Protein AF-A0A1B9B3J3-F1 (afdb_monomer)

pLDDT: mean 77.97, std 14.06, range [41.75, 91.94]

Secondary structure (DSSP, 8-state):
-HHHHHHHHHHHHHHHHHHHHHHHHHTT--HHHHHHHHHHHHHHHHHHHHHHHHHH-SSHHHHHHHHHHHHHHHHHHHHHHHHHHHHHHHTHHHHS-TTSTTSS-----

Mean predicted aligned error: 9.77 Å

Foldseek 3Di:
DLVVVLVVLLVVLLVVLVVQLVVVLVVPDDLVVSLVVSLVSLCVSLVVSLVVQCVPDPDPVSSVVSNVVSVVSSVVSSVVSSVVSVVSVVCVVVVDDPPVVPPPDDDDD

Solvent-accessible surface area (backbone atoms only — not comparable to full-atom values): 6206 Å² total; per-residue (Å²): 112,72,64,60,55,52,54,50,52,55,52,50,41,51,52,52,40,52,54,48,46,61,55,38,65,74,67,73,56,58,54,70,58,48,41,52,54,36,42,52,55,42,48,54,54,42,50,51,49,35,54,52,39,54,78,68,42,95,45,71,68,57,26,51,49,48,43,49,50,41,52,54,49,50,54,49,50,48,52,51,45,44,53,50,36,52,50,50,61,76,43,40,81,78,71,54,70,78,71,68,80,73,70,83,70,81,82,82,128

Sequence (109 aa):
MRIALYIGLLVLTLICSLIHVFRQAKAEERPGEIVLQTFFIAFFILGSSCLWWIFTADNEVTQALGVLTNGVFLGLDIFITLQLSFYLDSHRELFEPKAKQNQENPRYI

Structure (mmCIF, N/CA/C/O backbone):
data_AF-A0A1B9B3J3-F1
#
_entry.id   AF-A0A1B9B3J3-F1
#
loop_
_atom_site.group_PDB
_atom_site.id
_atom_site.type_symbol
_atom_site.label_atom_id
_atom_site.label_alt_id
_atom_site.label_comp_id
_atom_site.label_asym_id
_atom_site.label_entity_id
_atom_site.label_seq_id
_atom_site.pdbx_PDB_ins_code
_atom_site.Cartn_x
_atom_site.Cartn_y
_atom_site.Cartn_z
_atom_site.occupancy
_atom_site.B_iso_or_equiv
_atom_site.auth_seq_id
_atom_site.auth_comp_id
_atom_site.auth_asym_id
_atom_site.auth_atom_id
_atom_site.pdbx_PDB_model_num
ATOM 1 N N . MET A 1 1 ? 10.891 15.248 -10.867 1.00 58.34 1 MET A N 1
ATOM 2 C CA . MET A 1 1 ? 9.478 15.696 -10.797 1.00 58.34 1 MET A CA 1
ATOM 3 C C . MET A 1 1 ? 8.492 14.523 -10.706 1.00 58.34 1 MET A C 1
ATOM 5 O O . MET A 1 1 ? 7.732 14.493 -9.750 1.00 58.34 1 MET A O 1
ATOM 9 N N . ARG A 1 2 ? 8.554 13.512 -11.595 1.00 68.56 2 ARG A N 1
ATOM 10 C CA . ARG A 1 2 ? 7.693 12.301 -11.541 1.00 68.56 2 ARG A CA 1
ATOM 11 C C . ARG A 1 2 ? 7.759 11.535 -10.203 1.00 68.56 2 ARG A C 1
ATOM 13 O O . ARG A 1 2 ? 6.729 11.140 -9.676 1.00 68.56 2 ARG A O 1
ATOM 20 N N . ILE A 1 3 ? 8.952 11.421 -9.611 1.00 74.12 3 ILE A N 1
ATOM 21 C CA . ILE A 1 3 ? 9.169 10.730 -8.323 1.00 74.12 3 ILE A CA 1
ATOM 22 C C . ILE A 1 3 ? 8.480 11.444 -7.147 1.00 74.12 3 ILE A C 1
ATOM 24 O O . ILE A 1 3 ? 7.940 10.784 -6.270 1.00 74.12 3 ILE A O 1
ATOM 28 N N . ALA A 1 4 ? 8.448 12.781 -7.130 1.00 76.88 4 ALA A N 1
ATOM 29 C CA . ALA A 1 4 ? 7.799 13.529 -6.048 1.00 76.88 4 ALA A CA 1
ATOM 30 C C . ALA A 1 4 ? 6.273 13.338 -6.059 1.00 76.88 4 ALA A C 1
ATOM 32 O O . ALA A 1 4 ? 5.670 13.156 -5.007 1.00 76.88 4 ALA A O 1
ATOM 33 N N . LEU A 1 5 ? 5.663 13.313 -7.252 1.00 80.00 5 LEU A N 1
ATOM 34 C CA . LEU A 1 5 ? 4.241 12.991 -7.417 1.00 80.00 5 LEU A CA 1
ATOM 35 C C . LEU A 1 5 ? 3.938 11.549 -6.997 1.00 80.00 5 LEU A C 1
ATOM 37 O O . LEU A 1 5 ? 2.943 11.304 -6.323 1.00 80.00 5 LEU A O 1
ATOM 41 N N . TYR A 1 6 ? 4.822 10.613 -7.345 1.00 80.81 6 TYR A N 1
ATOM 42 C CA . TYR A 1 6 ? 4.703 9.213 -6.950 1.00 80.81 6 TYR A CA 1
ATOM 43 C C . TYR A 1 6 ? 4.775 9.025 -5.430 1.00 80.81 6 TYR A C 1
ATOM 45 O O . TYR A 1 6 ? 3.891 8.411 -4.844 1.00 80.81 6 TYR A O 1
ATOM 53 N N . ILE A 1 7 ? 5.764 9.630 -4.765 1.00 82.00 7 ILE A N 1
ATOM 54 C CA . ILE A 1 7 ? 5.860 9.615 -3.297 1.00 82.00 7 ILE A CA 1
ATOM 55 C C . ILE A 1 7 ? 4.622 10.272 -2.669 1.00 82.00 7 ILE A C 1
ATOM 57 O O . ILE A 1 7 ? 4.090 9.758 -1.688 1.00 82.00 7 ILE A O 1
ATOM 61 N N . GLY A 1 8 ? 4.120 11.363 -3.255 1.00 84.31 8 GLY A N 1
ATOM 62 C CA . GLY A 1 8 ? 2.881 12.008 -2.817 1.00 84.31 8 GLY A CA 1
ATOM 63 C C . GLY A 1 8 ? 1.666 11.076 -2.866 1.00 84.31 8 GLY A C 1
ATOM 64 O O . GLY A 1 8 ? 0.897 11.041 -1.911 1.00 84.31 8 GLY A O 1
ATOM 65 N N . LEU A 1 9 ? 1.524 10.279 -3.929 1.00 82.94 9 LEU A N 1
ATOM 66 C CA . LEU A 1 9 ? 0.475 9.258 -4.053 1.00 82.94 9 LEU A CA 1
ATOM 67 C C . LEU A 1 9 ? 0.593 8.180 -2.969 1.00 82.94 9 LEU A C 1
ATOM 69 O O . LEU A 1 9 ? -0.412 7.834 -2.349 1.00 82.94 9 LEU A O 1
ATOM 73 N N . LEU A 1 10 ? 1.804 7.692 -2.686 1.00 84.38 10 LEU A N 1
ATOM 74 C CA . LEU A 1 10 ? 2.030 6.699 -1.628 1.00 84.38 10 LEU A CA 1
ATOM 75 C C . LEU A 1 10 ? 1.625 7.241 -0.249 1.00 84.38 10 LEU A C 1
ATOM 77 O O . LEU A 1 10 ? 0.891 6.587 0.490 1.00 84.38 10 LEU A O 1
ATOM 81 N N . VAL A 1 11 ? 2.047 8.466 0.075 1.00 86.06 11 VAL A N 1
ATOM 82 C CA . VAL A 1 11 ? 1.700 9.126 1.343 1.00 86.06 11 VAL A CA 1
ATOM 83 C C . VAL A 1 11 ? 0.197 9.384 1.440 1.00 86.06 11 VAL A C 1
ATOM 85 O O . VAL A 1 11 ? -0.393 9.162 2.495 1.00 86.06 11 VAL A O 1
ATOM 88 N N . LEU A 1 12 ? -0.442 9.814 0.350 1.00 87.00 12 LEU A N 1
ATOM 89 C CA . LEU A 1 12 ? -1.886 10.037 0.316 1.00 87.00 12 LEU A CA 1
ATOM 90 C C . LEU A 1 12 ? -2.660 8.743 0.585 1.00 87.00 12 LEU A C 1
ATOM 92 O O . LEU A 1 12 ? -3.613 8.762 1.358 1.00 87.00 12 LEU A O 1
ATOM 96 N N . THR A 1 13 ? -2.215 7.631 -0.005 1.00 83.19 13 THR A N 1
ATOM 97 C CA . THR A 1 13 ? -2.801 6.303 0.223 1.00 83.19 13 THR A CA 1
ATOM 98 C C . THR A 1 13 ? -2.788 5.968 1.711 1.00 83.19 13 THR A C 1
ATOM 100 O O . THR A 1 13 ? -3.838 5.709 2.290 1.00 83.19 13 THR A O 1
ATOM 103 N N . LEU A 1 14 ? -1.620 6.096 2.347 1.00 82.38 14 LEU A N 1
ATOM 104 C CA . LEU A 1 14 ? -1.436 5.831 3.772 1.00 82.38 14 LEU A CA 1
ATOM 105 C C . LEU A 1 14 ? -2.343 6.719 4.641 1.00 82.38 14 LEU A C 1
ATOM 107 O O . LEU A 1 14 ? -3.010 6.234 5.551 1.00 82.38 14 LEU A O 1
ATOM 111 N N . ILE A 1 15 ? -2.410 8.022 4.351 1.00 86.75 15 ILE A N 1
ATOM 112 C CA . ILE A 1 15 ? -3.265 8.961 5.093 1.00 86.75 15 ILE A CA 1
ATOM 113 C C . ILE A 1 15 ? -4.742 8.571 4.965 1.00 86.75 15 ILE A C 1
ATOM 115 O O . ILE A 1 15 ? -5.457 8.553 5.968 1.00 86.75 15 ILE A O 1
ATOM 119 N N . CYS A 1 16 ? -5.205 8.246 3.756 1.00 84.75 16 CYS A N 1
ATOM 120 C CA . CYS A 1 16 ? -6.578 7.805 3.523 1.00 84.75 16 CYS A CA 1
ATOM 121 C C . CYS A 1 16 ? -6.892 6.518 4.294 1.00 84.75 16 CYS A C 1
ATOM 123 O O . CYS A 1 16 ? -7.907 6.475 4.990 1.00 84.75 16 CYS A O 1
ATOM 125 N N . SER A 1 17 ? -6.004 5.525 4.230 1.00 78.62 17 SER A N 1
ATOM 126 C CA . SER A 1 17 ? -6.120 4.255 4.952 1.00 78.62 17 SER A CA 1
ATOM 127 C C . SER A 1 17 ? -6.207 4.464 6.467 1.00 78.62 17 SER A C 1
ATOM 129 O O . SER A 1 17 ? -7.138 3.981 7.110 1.00 78.62 17 SER A O 1
ATOM 131 N N . LEU A 1 18 ? -5.319 5.275 7.048 1.00 81.56 18 LEU A N 1
ATOM 132 C CA . LEU A 1 18 ? -5.337 5.593 8.480 1.00 81.56 18 LEU A CA 1
ATOM 133 C C . LEU A 1 18 ? -6.611 6.328 8.908 1.00 81.56 18 LEU A C 1
ATOM 135 O O . LEU A 1 18 ? -7.241 5.942 9.893 1.00 81.56 18 LEU A O 1
ATOM 139 N N . ILE A 1 19 ? -7.018 7.373 8.180 1.00 85.38 19 ILE A N 1
ATOM 140 C CA . ILE A 1 19 ? -8.243 8.125 8.495 1.00 85.38 19 ILE A CA 1
ATOM 141 C C . ILE A 1 19 ? -9.464 7.202 8.450 1.00 85.38 19 ILE A C 1
ATOM 143 O O . ILE A 1 19 ? -10.340 7.308 9.312 1.00 85.38 19 ILE A O 1
ATOM 147 N N . HIS A 1 20 ? -9.516 6.300 7.470 1.00 83.62 20 HIS A N 1
ATOM 148 C CA . HIS A 1 20 ? -10.594 5.332 7.320 1.00 83.62 20 HIS A CA 1
ATOM 149 C C . HIS A 1 20 ? -10.691 4.405 8.538 1.00 83.62 20 HIS A C 1
ATOM 151 O O . HIS A 1 20 ? -11.738 4.349 9.185 1.00 83.62 20 HIS A O 1
ATOM 157 N N . VAL A 1 21 ? -9.568 3.800 8.938 1.00 79.31 21 VAL A N 1
ATOM 158 C CA . VAL A 1 21 ? -9.480 2.927 10.121 1.00 79.31 21 VAL A CA 1
ATOM 159 C C . VAL A 1 21 ? -9.920 3.651 11.391 1.00 79.31 21 VAL A C 1
ATOM 161 O O . VAL A 1 21 ? -10.746 3.135 12.139 1.00 79.31 21 VAL A O 1
ATOM 164 N N . PHE A 1 22 ? -9.435 4.874 11.625 1.00 78.00 22 PHE A N 1
ATOM 165 C CA . PHE A 1 22 ? -9.817 5.655 12.806 1.00 78.00 22 PHE A CA 1
ATOM 166 C C . PHE A 1 22 ? -11.304 6.027 12.828 1.00 78.00 22 PHE A C 1
ATOM 168 O O . PHE A 1 22 ? -11.909 6.071 13.903 1.00 78.00 22 PHE A O 1
ATOM 175 N N . ARG A 1 23 ? -11.906 6.327 11.670 1.00 80.38 23 ARG A N 1
ATOM 176 C CA . ARG A 1 23 ? -13.341 6.637 11.586 1.00 80.38 23 ARG A CA 1
ATOM 177 C C . ARG A 1 23 ? -14.198 5.403 11.836 1.00 80.38 23 ARG A C 1
ATOM 179 O O . ARG A 1 23 ?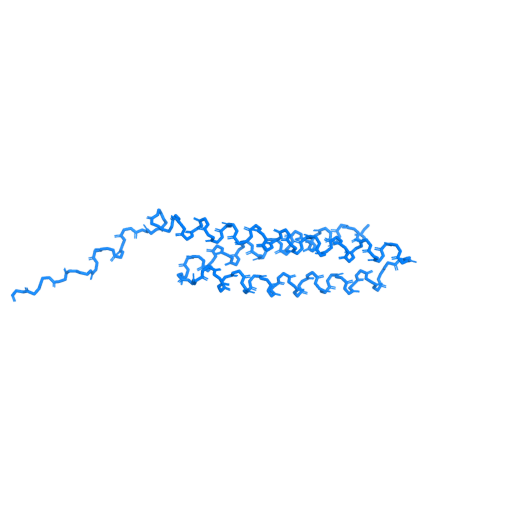 -15.179 5.515 12.565 1.00 80.38 23 ARG A O 1
ATOM 186 N N . GLN A 1 24 ? -13.828 4.257 11.277 1.00 76.19 24 GLN A N 1
ATOM 187 C CA . GLN A 1 24 ? -14.616 3.032 11.416 1.00 76.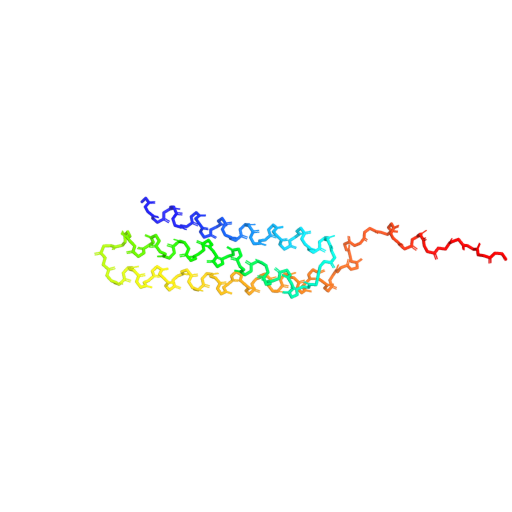19 24 GLN A CA 1
ATOM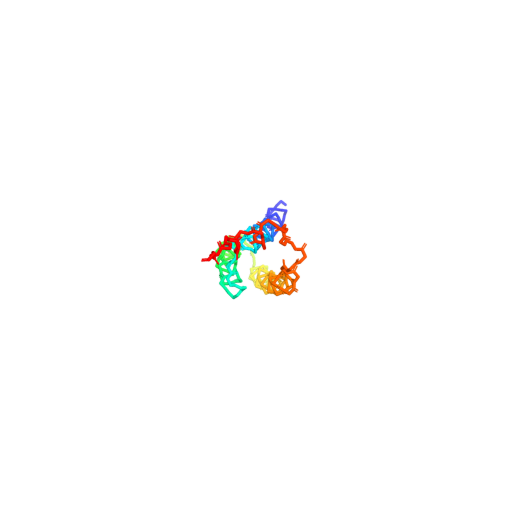 188 C C . GLN A 1 24 ? -14.452 2.349 12.765 1.00 76.19 24 GLN A C 1
ATOM 190 O O . GLN A 1 24 ? -15.433 1.856 13.312 1.00 76.19 24 GLN A O 1
ATOM 195 N N . ALA A 1 25 ? -13.265 2.421 13.369 1.00 70.38 25 ALA A N 1
ATOM 196 C CA . ALA A 1 25 ? -13.066 1.963 14.742 1.00 70.38 25 ALA A CA 1
ATOM 197 C C . ALA A 1 25 ? -13.992 2.699 15.730 1.00 70.38 25 ALA A C 1
ATOM 199 O O . ALA A 1 25 ? -14.451 2.115 16.707 1.00 70.38 25 ALA A O 1
ATOM 200 N N . LYS A 1 26 ? -14.332 3.968 15.454 1.00 69.75 26 LYS A N 1
ATOM 201 C CA . LYS A 1 26 ? -15.329 4.730 16.227 1.00 69.75 26 LYS A CA 1
ATOM 202 C C . LYS A 1 26 ? -16.782 4.366 15.906 1.00 69.75 26 LYS A C 1
ATOM 204 O O . LYS A 1 26 ? -17.653 4.653 16.719 1.00 69.75 26 LYS A O 1
ATOM 209 N N . ALA A 1 27 ? -17.044 3.791 14.735 1.00 70.94 27 ALA A N 1
ATOM 210 C CA . ALA A 1 27 ? -18.379 3.416 14.268 1.00 70.94 27 ALA A CA 1
ATOM 211 C C . ALA A 1 27 ? -18.777 1.974 14.646 1.00 70.94 27 ALA A C 1
ATOM 213 O O . ALA A 1 27 ? -19.825 1.511 14.213 1.00 70.94 27 ALA A O 1
ATOM 214 N N . GLU A 1 28 ? -17.974 1.292 15.474 1.00 63.97 28 GLU A N 1
ATOM 215 C CA . GLU A 1 28 ? -18.236 -0.064 15.989 1.00 63.97 28 GLU A CA 1
ATOM 216 C C . GLU A 1 28 ? -18.227 -1.181 14.921 1.00 63.97 28 GLU A C 1
ATOM 218 O O . GLU A 1 28 ? -18.748 -2.273 15.160 1.00 63.97 28 GLU A O 1
ATOM 223 N N . GLU A 1 29 ? -17.604 -0.953 13.761 1.00 66.38 29 GLU A N 1
ATOM 224 C CA . GLU A 1 29 ? -17.468 -1.975 12.715 1.00 66.38 29 GLU A CA 1
ATOM 225 C C . GLU A 1 29 ? -16.443 -3.061 13.085 1.00 66.38 29 GLU A C 1
ATOM 227 O O . GLU A 1 29 ? -15.487 -2.832 13.829 1.00 66.38 29 GLU A O 1
ATOM 232 N N . ARG A 1 30 ? -16.639 -4.279 12.558 1.00 75.75 30 ARG A N 1
ATOM 233 C CA . ARG A 1 30 ? -15.745 -5.415 12.826 1.00 75.75 30 ARG A CA 1
ATOM 234 C C . ARG A 1 30 ? -14.361 -5.149 12.225 1.00 75.75 30 ARG A C 1
ATOM 236 O O . ARG A 1 30 ? -14.290 -4.759 11.059 1.00 75.75 30 ARG A O 1
ATOM 243 N N . PRO A 1 31 ? -13.259 -5.477 12.924 1.00 72.12 31 PRO A N 1
ATOM 244 C CA . PRO A 1 31 ? -11.905 -5.164 12.459 1.00 72.12 31 PRO A CA 1
ATOM 245 C C . PRO A 1 31 ? -11.593 -5.748 11.072 1.00 72.12 31 PRO A C 1
ATOM 247 O O . PRO A 1 31 ? -10.956 -5.103 10.244 1.00 72.12 31 PRO A O 1
ATOM 250 N N . GLY A 1 32 ? -12.113 -6.942 10.765 1.00 74.88 32 GLY A N 1
ATOM 251 C CA . GLY A 1 32 ? -11.949 -7.556 9.443 1.00 74.88 32 GLY A CA 1
ATOM 252 C C . GLY A 1 32 ? -12.620 -6.783 8.300 1.00 74.88 32 GLY A C 1
ATOM 253 O O . GLY A 1 32 ? -12.090 -6.757 7.193 1.00 74.88 32 GLY A O 1
ATOM 254 N N . GLU A 1 33 ? -13.753 -6.129 8.556 1.00 79.62 33 GLU A N 1
ATOM 255 C CA . GLU A 1 33 ? -14.464 -5.327 7.554 1.00 79.62 33 GLU A CA 1
ATOM 256 C C . GLU A 1 33 ? -13.732 -4.008 7.289 1.00 79.62 33 GLU A C 1
ATOM 258 O O . GLU A 1 33 ? -13.541 -3.633 6.132 1.00 79.62 33 GLU A O 1
ATOM 263 N N . ILE A 1 34 ? -13.201 -3.391 8.349 1.00 80.94 34 ILE A N 1
ATOM 264 C CA . ILE A 1 34 ? -12.356 -2.193 8.270 1.00 80.94 34 ILE A CA 1
ATOM 265 C C . ILE A 1 34 ? -11.129 -2.459 7.397 1.00 80.94 34 ILE A C 1
ATOM 267 O O . ILE A 1 34 ? -10.829 -1.704 6.471 1.00 80.94 34 ILE A O 1
ATOM 271 N N . VAL A 1 35 ? -10.422 -3.561 7.660 1.00 82.19 35 VAL A N 1
ATOM 272 C CA . VAL A 1 35 ? -9.223 -3.934 6.898 1.00 82.19 35 VAL A CA 1
ATOM 273 C C . VAL A 1 35 ? -9.563 -4.218 5.438 1.00 82.19 35 VAL A C 1
ATOM 275 O O . VAL A 1 35 ? -8.829 -3.782 4.553 1.00 82.19 35 VAL A O 1
ATOM 278 N N . LEU A 1 36 ? -10.672 -4.912 5.169 1.00 85.44 36 LEU A N 1
ATOM 279 C CA . LEU A 1 36 ? -11.093 -5.235 3.807 1.00 85.44 36 LEU A CA 1
ATOM 280 C C . LEU A 1 36 ? -11.440 -3.974 3.003 1.00 85.44 36 LEU A C 1
ATOM 282 O O . LEU A 1 36 ? -11.044 -3.843 1.846 1.00 85.44 36 LEU A O 1
ATOM 286 N N . GLN A 1 37 ? -12.156 -3.028 3.602 1.00 84.81 37 GLN A N 1
ATOM 287 C CA . GLN A 1 37 ? -12.498 -1.776 2.934 1.00 84.81 37 GLN A CA 1
ATOM 288 C C . GLN A 1 37 ? -11.260 -0.900 2.704 1.00 84.81 37 GLN A C 1
ATOM 290 O O . GLN A 1 37 ? -11.067 -0.387 1.599 1.00 84.81 37 GLN A O 1
ATOM 295 N N . THR A 1 38 ? -10.369 -0.802 3.694 1.00 83.31 38 THR A N 1
ATOM 296 C CA . THR A 1 38 ? -9.084 -0.111 3.531 1.00 83.31 38 THR A CA 1
ATOM 297 C C . THR A 1 38 ? -8.224 -0.766 2.447 1.00 83.31 38 THR A C 1
ATOM 299 O O . THR A 1 38 ? -7.632 -0.061 1.632 1.00 83.31 38 THR A O 1
ATOM 302 N N . PHE A 1 39 ? -8.225 -2.100 2.354 1.00 87.50 39 PHE A N 1
ATOM 303 C CA . PHE A 1 39 ? -7.563 -2.828 1.272 1.00 87.50 39 PHE A CA 1
ATOM 304 C C . PHE A 1 39 ? -8.068 -2.389 -0.103 1.00 87.50 39 PHE A C 1
ATOM 306 O O . PHE A 1 39 ? -7.253 -2.100 -0.975 1.00 87.50 39 PHE A O 1
ATOM 313 N N . PHE A 1 40 ? -9.385 -2.297 -0.307 1.00 88.44 40 PHE A N 1
ATOM 314 C CA . PHE A 1 40 ? -9.930 -1.854 -1.591 1.00 88.44 40 PHE A CA 1
ATOM 315 C C . PHE A 1 40 ? -9.518 -0.419 -1.925 1.00 88.44 40 PHE A C 1
ATOM 317 O O . PHE A 1 40 ? -9.112 -0.155 -3.056 1.00 88.44 40 PHE A O 1
ATOM 324 N N . ILE A 1 41 ? -9.559 0.495 -0.952 1.00 86.44 41 ILE A N 1
ATOM 325 C CA . ILE A 1 41 ? -9.128 1.888 -1.142 1.00 86.44 41 ILE A CA 1
ATOM 326 C C . ILE A 1 41 ? -7.654 1.936 -1.562 1.00 86.44 41 ILE A C 1
ATOM 328 O O . ILE A 1 41 ? -7.320 2.531 -2.591 1.00 86.44 41 ILE A O 1
ATOM 332 N N . ALA A 1 42 ? -6.781 1.263 -0.811 1.00 87.88 42 ALA A N 1
ATOM 333 C CA . ALA A 1 42 ? -5.353 1.215 -1.095 1.00 87.88 42 ALA A CA 1
ATOM 334 C C . ALA A 1 42 ? -5.061 0.548 -2.446 1.00 87.88 42 ALA A C 1
ATOM 336 O O . ALA A 1 42 ? -4.257 1.052 -3.231 1.00 87.88 42 ALA A O 1
ATOM 337 N N . PHE A 1 43 ? -5.765 -0.540 -2.765 1.00 88.94 43 PHE A N 1
ATOM 338 C CA . PHE A 1 43 ? -5.645 -1.247 -4.035 1.00 88.94 43 PHE A CA 1
ATOM 339 C C . PHE A 1 43 ? -6.026 -0.364 -5.225 1.00 88.94 43 PHE A C 1
ATOM 341 O O . PHE A 1 43 ? -5.312 -0.356 -6.224 1.00 88.94 43 PHE A O 1
ATOM 348 N N . PHE A 1 44 ? -7.103 0.420 -5.134 1.00 89.75 44 PHE A N 1
ATOM 349 C CA . PHE A 1 44 ? -7.495 1.325 -6.217 1.00 89.75 44 PHE A CA 1
ATOM 350 C C . PHE A 1 44 ? -6.464 2.432 -6.448 1.00 89.75 44 PHE A C 1
ATOM 352 O O . PHE A 1 44 ? -6.108 2.709 -7.598 1.00 89.75 44 PHE A O 1
ATOM 359 N N . ILE A 1 45 ? -5.95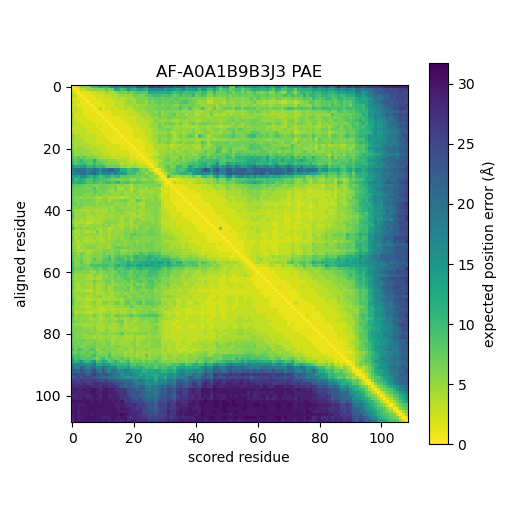7 3.051 -5.380 1.00 87.31 45 ILE A N 1
ATOM 360 C CA . ILE A 1 45 ? -4.990 4.152 -5.486 1.00 87.31 45 ILE A CA 1
ATOM 361 C C . ILE A 1 45 ? -3.641 3.631 -5.998 1.00 87.31 45 ILE A C 1
ATOM 363 O O . ILE A 1 45 ? -3.112 4.145 -6.986 1.00 87.31 45 ILE A O 1
ATOM 367 N N . LEU A 1 46 ? -3.105 2.576 -5.379 1.00 88.12 46 LEU A N 1
ATOM 368 C CA . LEU A 1 46 ? -1.814 1.995 -5.758 1.00 88.12 46 LEU A CA 1
ATOM 369 C C . LEU A 1 46 ? -1.887 1.255 -7.095 1.00 88.12 46 LEU A C 1
ATOM 371 O O . LEU A 1 46 ? -0.942 1.313 -7.874 1.00 88.12 46 LEU A O 1
ATOM 375 N N . GLY A 1 47 ? -3.019 0.632 -7.420 1.00 88.44 47 GLY A N 1
ATOM 376 C CA . GLY A 1 47 ? -3.271 0.039 -8.733 1.00 88.44 47 GLY A CA 1
ATOM 377 C C . GLY A 1 47 ? -3.290 1.089 -9.845 1.00 88.44 47 GLY A C 1
ATOM 378 O O . GLY A 1 47 ? -2.642 0.912 -10.877 1.00 88.44 47 GLY A O 1
ATOM 379 N N . SER A 1 48 ? -3.946 2.229 -9.612 1.00 89.88 48 SER A N 1
ATOM 380 C CA . SER A 1 48 ? -3.926 3.359 -10.554 1.00 89.88 48 SER A CA 1
ATOM 381 C C . SER A 1 48 ? -2.521 3.961 -10.687 1.00 89.88 48 SER A C 1
ATOM 383 O O . SER A 1 48 ? -2.086 4.280 -11.793 1.00 89.88 48 SER A O 1
ATOM 385 N N . SER A 1 49 ? -1.781 4.052 -9.577 1.00 87.94 49 SER A N 1
ATOM 386 C CA . SER A 1 49 ? -0.373 4.469 -9.547 1.00 87.94 49 SER A CA 1
ATOM 387 C C . SER A 1 49 ? 0.531 3.517 -10.344 1.00 87.94 49 SER A C 1
ATOM 389 O O . SER A 1 49 ? 1.359 3.976 -11.130 1.00 87.94 49 SER A O 1
ATOM 391 N N . CYS A 1 50 ? 0.334 2.199 -10.224 1.00 89.31 50 CYS A N 1
ATOM 392 C CA . CYS A 1 50 ? 1.022 1.185 -11.029 1.00 89.31 50 CYS A CA 1
ATOM 393 C C . CYS A 1 50 ? 0.788 1.394 -12.524 1.00 89.31 50 CYS A C 1
ATOM 395 O O . CYS A 1 50 ? 1.750 1.444 -13.287 1.00 89.31 50 CYS A O 1
ATOM 397 N N . LEU A 1 51 ? -0.474 1.539 -12.945 1.00 89.75 51 LEU A N 1
ATOM 398 C CA . LEU A 1 51 ? -0.815 1.762 -14.352 1.00 89.75 51 LEU A CA 1
ATOM 399 C C . LEU A 1 51 ? -0.153 3.037 -14.878 1.00 89.75 51 LEU A C 1
ATOM 401 O O . LEU A 1 51 ? 0.509 3.008 -15.914 1.00 89.75 51 LEU A O 1
ATOM 405 N N . TRP A 1 52 ? -0.258 4.136 -14.130 1.00 88.56 52 TRP A N 1
ATOM 406 C CA . TRP A 1 52 ? 0.406 5.392 -14.468 1.00 88.56 52 TRP A CA 1
ATOM 407 C C . TRP A 1 52 ? 1.924 5.230 -14.617 1.00 88.56 52 TRP A C 1
ATOM 409 O O . TRP A 1 52 ? 2.519 5.749 -15.564 1.00 88.56 52 TRP A O 1
ATOM 419 N N . TRP A 1 53 ? 2.559 4.493 -13.704 1.00 86.50 53 TRP A N 1
ATOM 420 C CA . TRP A 1 53 ? 3.998 4.253 -13.735 1.00 86.50 53 TRP A CA 1
ATOM 421 C C . TRP A 1 53 ? 4.425 3.421 -14.947 1.00 86.50 53 TRP A C 1
ATOM 423 O O . TRP A 1 53 ? 5.417 3.752 -15.592 1.00 86.50 53 TRP A O 1
ATO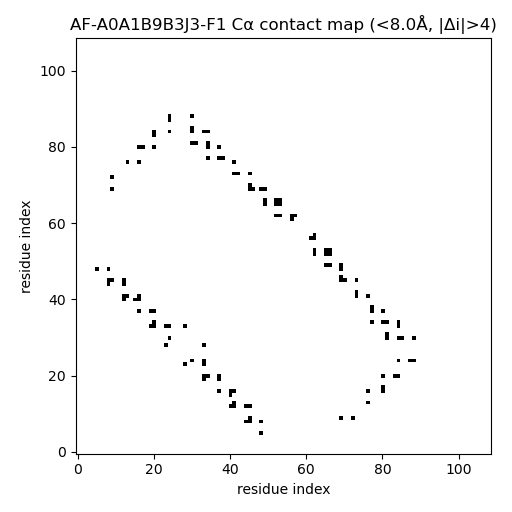M 433 N N . ILE A 1 54 ? 3.648 2.396 -15.309 1.00 88.06 54 ILE A N 1
ATOM 434 C CA . ILE A 1 54 ? 3.894 1.581 -16.507 1.00 88.06 54 ILE A CA 1
ATOM 435 C C . ILE A 1 54 ? 3.866 2.454 -17.769 1.00 88.06 54 ILE A C 1
ATOM 437 O O . ILE A 1 54 ? 4.764 2.346 -18.599 1.00 88.06 54 ILE A O 1
ATOM 441 N N . PHE A 1 55 ? 2.899 3.369 -17.893 1.00 87.25 55 PHE A N 1
ATOM 442 C CA . PHE A 1 55 ? 2.800 4.257 -19.059 1.00 87.25 55 PHE A CA 1
ATOM 443 C C . PHE A 1 55 ? 3.873 5.353 -19.117 1.00 87.25 55 PHE A C 1
ATOM 445 O O . PHE A 1 55 ? 4.118 5.903 -20.189 1.00 87.25 55 PHE A O 1
ATOM 452 N N . THR A 1 56 ? 4.488 5.711 -17.987 1.00 85.44 56 THR A N 1
ATOM 453 C CA . THR A 1 56 ? 5.410 6.858 -17.903 1.00 85.44 56 THR A CA 1
ATOM 454 C C . THR A 1 56 ? 6.876 6.491 -17.717 1.00 85.44 56 THR A C 1
ATOM 456 O O . THR A 1 56 ? 7.722 7.381 -17.798 1.00 85.44 56 THR A O 1
ATOM 459 N N . ALA A 1 57 ? 7.207 5.233 -17.441 1.00 85.12 57 ALA A N 1
ATOM 460 C CA . ALA A 1 57 ? 8.590 4.803 -17.292 1.00 85.12 57 ALA A CA 1
ATOM 461 C C . ALA A 1 57 ? 9.219 4.459 -18.649 1.00 85.12 57 ALA A C 1
ATOM 463 O O . ALA A 1 57 ? 8.639 3.739 -19.460 1.00 85.12 57 ALA A O 1
ATOM 464 N N . ASP A 1 58 ? 10.439 4.959 -18.853 1.00 87.94 58 ASP A N 1
ATOM 465 C CA . ASP A 1 58 ? 11.135 4.920 -20.144 1.00 87.94 58 ASP A CA 1
ATOM 466 C C . ASP A 1 58 ? 11.854 3.579 -20.407 1.00 87.94 58 ASP A C 1
ATOM 468 O O . ASP A 1 58 ? 12.356 3.347 -21.505 1.00 87.94 58 ASP A O 1
ATOM 472 N N . ASN A 1 59 ? 11.938 2.693 -19.405 1.00 90.50 59 ASN A N 1
ATOM 473 C CA . ASN A 1 59 ? 12.546 1.368 -19.535 1.00 90.50 59 ASN A CA 1
ATOM 474 C C . ASN A 1 59 ? 11.840 0.306 -18.669 1.00 90.50 59 ASN A C 1
ATOM 476 O O . ASN A 1 59 ? 11.208 0.614 -17.655 1.00 90.50 59 ASN A O 1
ATOM 480 N N . GLU A 1 60 ? 11.996 -0.961 -19.058 1.00 89.69 60 GLU A N 1
ATOM 481 C CA . GLU A 1 60 ? 11.339 -2.112 -18.419 1.00 89.69 60 GLU A CA 1
ATOM 482 C C . GLU A 1 60 ? 11.756 -2.293 -16.952 1.00 89.69 60 GLU A C 1
ATOM 484 O O . GLU A 1 60 ? 10.937 -2.617 -16.094 1.00 89.69 60 GLU A O 1
ATOM 489 N N . VAL A 1 61 ? 13.024 -2.017 -16.628 1.00 89.62 61 VAL A N 1
ATOM 490 C CA . VAL A 1 61 ? 13.548 -2.138 -15.258 1.00 89.62 61 VAL A CA 1
ATOM 491 C C . VAL A 1 61 ? 12.866 -1.141 -14.316 1.00 89.62 61 VAL A C 1
ATOM 493 O O . VAL A 1 61 ? 12.469 -1.498 -13.209 1.00 89.62 61 VAL A O 1
ATOM 496 N N . THR A 1 62 ? 12.679 0.105 -14.752 1.00 87.00 62 THR A N 1
ATOM 497 C CA . THR A 1 62 ? 12.013 1.151 -13.962 1.00 87.00 62 THR A CA 1
ATOM 498 C C . THR A 1 62 ? 10.522 0.871 -13.836 1.00 87.00 62 THR A C 1
ATOM 500 O O . THR A 1 62 ? 9.955 1.123 -12.772 1.00 87.00 62 THR A O 1
ATOM 503 N N . GLN A 1 63 ? 9.890 0.312 -14.874 1.00 87.56 63 GLN A N 1
ATOM 504 C CA . GLN A 1 63 ? 8.506 -0.163 -14.799 1.00 87.56 63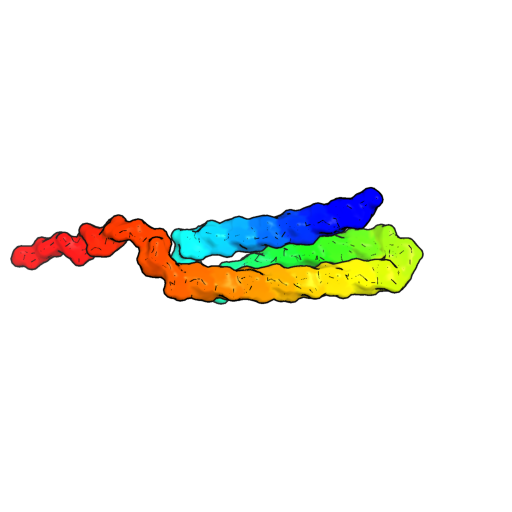 GLN A CA 1
ATOM 505 C C . GLN A 1 63 ? 8.365 -1.244 -13.722 1.00 87.56 63 GLN A C 1
ATOM 507 O O . GLN A 1 63 ? 7.566 -1.085 -12.798 1.00 87.56 63 GLN A O 1
ATOM 512 N N . ALA A 1 64 ? 9.195 -2.290 -13.786 1.00 89.12 64 ALA A N 1
ATOM 513 C CA . ALA A 1 64 ? 9.184 -3.389 -12.826 1.00 89.12 64 ALA A CA 1
ATOM 514 C C . ALA A 1 64 ? 9.442 -2.907 -11.390 1.00 89.12 64 ALA A C 1
ATOM 516 O O . ALA A 1 64 ? 8.722 -3.296 -10.473 1.00 89.12 64 ALA A O 1
ATOM 517 N N . LEU A 1 65 ? 10.413 -2.009 -11.190 1.00 88.25 65 LEU A N 1
ATOM 518 C CA . LEU A 1 65 ? 10.712 -1.436 -9.875 1.00 88.25 65 LEU A CA 1
ATOM 519 C C . LEU A 1 65 ? 9.551 -0.613 -9.310 1.00 88.25 65 LEU A C 1
ATOM 521 O O . LEU A 1 65 ? 9.274 -0.703 -8.114 1.00 88.25 65 LEU A O 1
ATOM 525 N N . GLY A 1 66 ? 8.853 0.170 -10.135 1.00 86.12 66 GLY A N 1
ATOM 526 C CA . GLY A 1 66 ? 7.696 0.937 -9.671 1.00 86.12 66 GLY A CA 1
ATOM 527 C C . GLY A 1 66 ? 6.515 0.048 -9.300 1.00 86.12 66 GLY A C 1
ATOM 528 O O . GLY A 1 66 ? 5.902 0.249 -8.254 1.00 86.12 66 GLY A O 1
ATOM 529 N N . VAL A 1 67 ? 6.234 -0.987 -10.095 1.00 89.06 67 VAL A N 1
ATOM 530 C CA . VAL A 1 67 ? 5.189 -1.973 -9.773 1.00 89.06 67 VAL A CA 1
ATOM 531 C C . VAL A 1 67 ? 5.535 -2.731 -8.489 1.00 89.06 67 VAL A C 1
ATOM 533 O O . VAL A 1 67 ? 4.693 -2.842 -7.598 1.00 89.06 67 VAL A O 1
ATOM 536 N N . LEU A 1 68 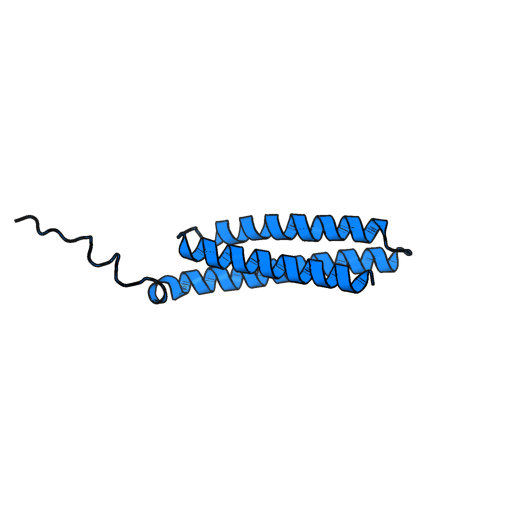? 6.786 -3.181 -8.345 1.00 91.94 68 LEU A N 1
ATOM 537 C CA . LEU A 1 68 ? 7.266 -3.850 -7.135 1.00 91.94 68 LEU A CA 1
ATOM 538 C C . LEU A 1 68 ? 7.127 -2.945 -5.906 1.00 91.94 68 LEU A C 1
ATOM 540 O O . LEU A 1 68 ? 6.629 -3.381 -4.873 1.00 91.94 68 LEU A O 1
ATOM 544 N N . THR A 1 69 ? 7.521 -1.675 -6.029 1.00 88.94 69 THR A N 1
ATOM 545 C CA . THR A 1 69 ? 7.446 -0.706 -4.929 1.00 88.94 69 THR A CA 1
ATOM 546 C C . THR A 1 69 ? 6.002 -0.472 -4.491 1.00 88.94 69 THR A C 1
ATOM 548 O O . THR A 1 69 ? 5.731 -0.518 -3.295 1.00 88.94 69 THR A O 1
ATOM 551 N N . ASN A 1 70 ? 5.063 -0.283 -5.425 1.00 89.62 70 ASN A N 1
ATOM 552 C CA . ASN A 1 70 ? 3.637 -0.163 -5.097 1.00 89.62 70 ASN A CA 1
ATOM 553 C C . ASN A 1 70 ? 3.107 -1.428 -4.402 1.00 89.62 70 ASN A C 1
ATOM 555 O O . ASN A 1 70 ? 2.365 -1.320 -3.430 1.00 89.62 70 ASN A O 1
ATOM 559 N N . GLY A 1 71 ? 3.503 -2.621 -4.862 1.00 88.62 71 GLY A N 1
ATOM 560 C CA . GLY A 1 71 ? 3.102 -3.889 -4.247 1.00 88.62 71 GLY A CA 1
ATOM 561 C C . GLY A 1 71 ? 3.617 -4.047 -2.814 1.00 88.62 71 GLY A C 1
ATOM 562 O O . GLY A 1 71 ? 2.856 -4.412 -1.918 1.00 88.62 71 GLY A O 1
ATOM 563 N N . VAL A 1 72 ? 4.886 -3.707 -2.570 1.00 91.69 72 VAL A N 1
ATOM 564 C CA . VAL A 1 72 ? 5.469 -3.687 -1.217 1.00 91.69 72 VAL A CA 1
ATOM 565 C C . VAL A 1 72 ? 4.738 -2.678 -0.331 1.00 91.69 72 VAL A C 1
ATOM 567 O O . VAL A 1 72 ? 4.420 -2.986 0.817 1.00 91.69 72 VAL A O 1
ATOM 570 N N . PHE A 1 73 ? 4.428 -1.494 -0.863 1.00 89.75 73 PHE A N 1
ATOM 571 C CA . PHE A 1 73 ? 3.726 -0.454 -0.117 1.00 89.75 73 PHE A CA 1
ATOM 572 C C . PHE A 1 73 ? 2.292 -0.860 0.237 1.00 89.75 73 PHE A C 1
ATOM 574 O O . PHE A 1 73 ? 1.865 -0.646 1.366 1.00 89.75 73 PHE A O 1
ATOM 581 N N . LEU A 1 74 ? 1.582 -1.517 -0.685 1.00 89.75 74 LEU A N 1
ATOM 582 C CA . LEU A 1 74 ? 0.256 -2.082 -0.435 1.00 89.75 74 LEU A CA 1
ATOM 583 C C . LEU A 1 74 ? 0.308 -3.114 0.699 1.00 89.75 74 LEU A C 1
ATOM 585 O O . LEU A 1 74 ? -0.504 -3.065 1.618 1.00 89.75 74 LEU A O 1
ATOM 589 N N . GLY A 1 75 ? 1.289 -4.021 0.668 1.00 89.12 75 GLY A N 1
ATOM 590 C CA . GLY A 1 75 ? 1.487 -5.007 1.732 1.00 89.12 75 GLY A CA 1
ATOM 591 C C . GLY A 1 75 ? 1.746 -4.362 3.097 1.00 89.12 75 GLY A C 1
ATOM 592 O O . GLY A 1 75 ? 1.155 -4.778 4.094 1.00 89.12 75 GLY A O 1
ATOM 593 N N . LEU A 1 76 ? 2.583 -3.321 3.140 1.00 90.62 76 LEU A N 1
ATOM 594 C CA . LEU A 1 76 ? 2.856 -2.559 4.362 1.00 90.62 76 LEU A CA 1
ATOM 595 C C . LEU A 1 76 ? 1.614 -1.829 4.883 1.00 90.62 76 LEU A C 1
ATOM 597 O O . LEU A 1 76 ? 1.345 -1.887 6.081 1.00 90.62 76 LEU A O 1
ATOM 601 N N . ASP A 1 77 ? 0.846 -1.183 4.007 1.00 87.56 77 ASP A N 1
ATOM 602 C CA . ASP A 1 77 ? -0.358 -0.436 4.383 1.00 87.56 77 ASP A CA 1
ATOM 603 C C . ASP A 1 77 ? -1.426 -1.356 4.994 1.00 87.56 77 ASP A C 1
ATOM 605 O O . ASP A 1 77 ? -1.973 -1.069 6.062 1.00 87.56 77 ASP A O 1
ATOM 609 N N . ILE A 1 78 ? -1.646 -2.528 4.388 1.00 87.50 78 ILE A N 1
ATOM 610 C CA . ILE A 1 78 ? -2.550 -3.555 4.926 1.00 87.50 78 ILE A CA 1
ATOM 611 C C . ILE A 1 78 ? -2.047 -4.064 6.274 1.00 87.50 78 ILE A C 1
ATOM 613 O O . ILE A 1 78 ? -2.832 -4.188 7.212 1.00 87.50 78 ILE A O 1
ATOM 617 N N . PHE A 1 79 ? -0.750 -4.363 6.390 1.00 89.06 79 PHE A N 1
ATOM 618 C CA . PHE A 1 79 ? -0.174 -4.879 7.630 1.00 89.06 79 PHE A CA 1
ATOM 619 C C . PHE A 1 79 ? -0.329 -3.881 8.784 1.00 89.06 79 PHE A C 1
ATOM 621 O O . PHE A 1 79 ? -0.774 -4.258 9.868 1.00 89.06 79 PHE A O 1
ATOM 628 N N . ILE A 1 80 ? -0.020 -2.603 8.546 1.00 87.44 80 ILE A N 1
ATOM 629 C CA . ILE A 1 80 ? -0.188 -1.529 9.533 1.00 87.44 80 ILE A CA 1
ATOM 630 C C . ILE A 1 80 ? -1.664 -1.369 9.896 1.00 87.44 80 ILE A C 1
ATOM 632 O O . ILE A 1 80 ? -2.000 -1.298 11.075 1.00 87.44 80 ILE A O 1
ATOM 636 N N . THR A 1 81 ? -2.548 -1.358 8.900 1.00 84.12 81 THR A N 1
ATOM 637 C CA . THR A 1 81 ? -3.995 -1.235 9.100 1.00 84.12 81 THR A CA 1
ATOM 638 C C . THR A 1 81 ? -4.555 -2.387 9.932 1.00 84.12 81 THR A C 1
ATOM 640 O O . THR A 1 81 ? -5.340 -2.154 10.848 1.00 84.12 81 THR A O 1
ATOM 643 N N . LEU A 1 82 ? -4.125 -3.620 9.667 1.00 86.25 82 LEU A N 1
ATOM 644 C CA . LEU A 1 82 ? -4.520 -4.805 10.423 1.00 86.25 82 LEU A CA 1
ATOM 645 C C . LEU A 1 82 ? -4.083 -4.700 11.888 1.00 86.25 82 LEU A C 1
ATOM 647 O O . LEU A 1 82 ? -4.904 -4.872 12.787 1.00 86.25 82 LEU A O 1
ATOM 651 N N . GLN A 1 83 ? -2.810 -4.372 12.127 1.00 87.00 83 GLN A N 1
ATOM 652 C CA . GLN A 1 83 ? -2.268 -4.180 13.476 1.00 87.00 83 GLN A CA 1
ATOM 653 C C . GLN A 1 83 ? -3.012 -3.072 14.222 1.00 87.00 83 GLN A C 1
ATOM 655 O O . GLN A 1 83 ? -3.414 -3.257 15.368 1.00 87.00 83 GLN A O 1
ATOM 660 N N . LEU A 1 84 ? -3.244 -1.936 13.561 1.00 83.31 84 LEU A N 1
ATOM 661 C CA . LEU A 1 84 ? -3.955 -0.804 14.141 1.00 83.31 84 LEU A CA 1
ATOM 662 C C . LEU A 1 84 ? -5.414 -1.152 14.448 1.00 83.31 84 LEU A C 1
ATOM 664 O O . LEU A 1 84 ? -5.915 -0.786 15.505 1.00 83.31 84 LEU A O 1
ATOM 668 N N . SER A 1 85 ? -6.088 -1.877 13.555 1.00 81.69 85 SER A N 1
ATOM 669 C CA . SER A 1 85 ? -7.476 -2.292 13.741 1.00 81.69 85 SER A CA 1
ATOM 670 C C . SER A 1 85 ? -7.626 -3.241 14.933 1.00 81.69 85 SER A C 1
ATOM 672 O O . SER A 1 85 ? -8.479 -3.002 15.784 1.00 81.69 85 SER A O 1
ATOM 674 N N . PHE A 1 86 ? -6.747 -4.241 15.072 1.00 82.62 86 PHE A N 1
ATOM 675 C CA . PHE A 1 86 ? -6.734 -5.119 16.249 1.00 82.62 86 PHE A CA 1
ATOM 676 C C . PHE A 1 86 ? -6.335 -4.392 17.535 1.00 82.62 86 PHE A C 1
ATOM 678 O O . PHE A 1 86 ? -6.902 -4.662 18.591 1.00 82.62 86 PHE A O 1
ATOM 685 N N . TYR A 1 87 ? -5.383 -3.461 17.463 1.00 82.75 87 TYR A N 1
ATOM 686 C CA . TYR A 1 87 ? -4.984 -2.647 18.609 1.00 82.75 87 TYR A CA 1
ATOM 687 C C . TYR A 1 87 ? -6.140 -1.773 19.112 1.00 82.75 87 TYR A C 1
ATOM 689 O O . TYR A 1 87 ? -6.404 -1.720 20.313 1.00 82.75 87 TYR A O 1
ATOM 697 N N . LEU A 1 88 ? -6.859 -1.116 18.197 1.00 78.81 88 LEU A N 1
ATOM 698 C CA . LEU A 1 88 ? -8.025 -0.295 18.524 1.00 78.81 88 LEU A CA 1
ATOM 699 C C . LEU A 1 88 ? -9.187 -1.137 19.062 1.00 78.81 88 LEU A C 1
ATOM 701 O O . LEU A 1 88 ? -9.849 -0.697 19.997 1.00 78.81 88 LEU A O 1
ATOM 705 N N . ASP A 1 89 ? -9.402 -2.341 18.530 1.00 78.75 89 ASP A N 1
ATOM 706 C CA . ASP A 1 89 ? -10.409 -3.278 19.042 1.00 78.75 89 ASP A CA 1
ATOM 707 C C . ASP A 1 89 ? -10.052 -3.774 20.458 1.00 78.75 89 ASP A C 1
ATOM 709 O O . ASP A 1 89 ? -10.878 -3.721 21.367 1.00 78.75 89 ASP A O 1
ATOM 713 N N . SER A 1 90 ? -8.785 -4.133 20.706 1.00 77.12 90 SER A N 1
ATOM 714 C CA . SER A 1 90 ? -8.305 -4.575 22.026 1.00 77.12 90 SER A CA 1
ATOM 715 C C . SER A 1 90 ? -8.294 -3.471 23.090 1.00 77.12 90 SER A C 1
ATOM 717 O O . SER A 1 90 ? -8.293 -3.775 24.283 1.00 77.12 90 SER A O 1
ATOM 719 N N . HIS A 1 91 ? -8.244 -2.199 22.693 1.00 73.94 91 HIS A N 1
ATOM 720 C CA . HIS A 1 91 ? -8.290 -1.047 23.600 1.00 73.94 91 HIS A CA 1
ATOM 721 C C . HIS A 1 91 ? -9.595 -0.263 23.503 1.00 73.94 91 HIS A C 1
ATOM 723 O O . HIS A 1 91 ? -9.684 0.859 24.001 1.00 73.94 91 HIS A O 1
ATOM 729 N N . ARG A 1 92 ? -10.628 -0.862 22.914 1.00 64.62 92 ARG A N 1
ATOM 730 C CA . ARG A 1 92 ? -11.947 -0.255 22.746 1.00 64.62 92 ARG A CA 1
ATOM 731 C C . 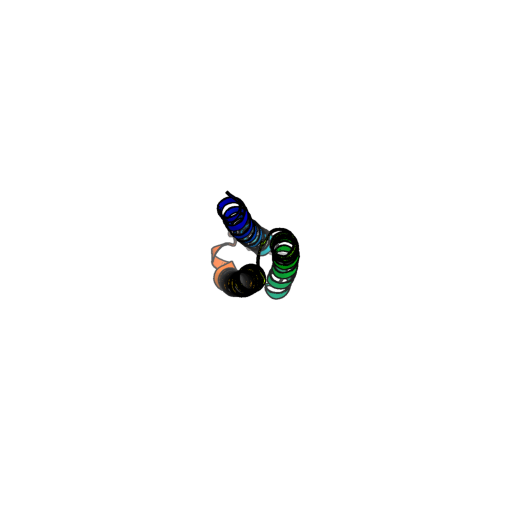ARG A 1 92 ? -12.538 0.249 24.066 1.00 64.62 92 ARG A C 1
ATOM 733 O O . ARG A 1 92 ? -13.065 1.356 24.102 1.00 64.62 92 ARG A O 1
ATOM 740 N N . GLU A 1 93 ? -12.335 -0.481 25.164 1.00 59.97 93 GLU A N 1
ATOM 741 C CA . GLU A 1 93 ? -12.789 -0.093 26.512 1.00 59.97 93 GLU A CA 1
ATOM 742 C C . GLU A 1 93 ? -12.152 1.210 27.040 1.00 59.97 93 GLU A C 1
ATOM 744 O O . GLU A 1 93 ? -12.736 1.885 27.885 1.00 59.97 93 GLU A O 1
ATOM 749 N N . LEU A 1 94 ? -10.975 1.608 26.539 1.00 57.59 94 LEU A N 1
ATOM 750 C CA . LEU A 1 94 ? -10.306 2.864 26.916 1.00 57.59 94 LEU A CA 1
ATOM 751 C C . LEU A 1 94 ? -10.829 4.076 26.129 1.00 57.59 94 LEU A C 1
ATOM 753 O O . LEU A 1 94 ? -10.648 5.214 26.567 1.00 57.59 94 LEU A O 1
ATOM 757 N N . PHE A 1 95 ? -11.460 3.845 24.974 1.00 55.06 95 PHE A N 1
ATOM 758 C CA . PHE A 1 95 ? -11.990 4.890 24.093 1.00 55.06 95 PHE A CA 1
ATOM 759 C C . PHE A 1 95 ? -13.510 5.046 24.180 1.00 55.06 95 PHE A C 1
ATOM 761 O O . PHE A 1 95 ? -14.047 5.997 23.606 1.00 55.06 95 PHE A O 1
ATOM 768 N N . GLU A 1 96 ? -14.203 4.177 24.918 1.00 49.78 96 GLU A N 1
ATOM 769 C CA . GLU A 1 96 ? -15.596 4.408 25.277 1.00 49.78 96 GLU A CA 1
ATOM 770 C C . GLU A 1 96 ? -15.690 5.521 26.334 1.00 49.78 96 GLU A C 1
ATOM 772 O O . GLU A 1 96 ? -15.240 5.358 27.474 1.00 49.78 96 GLU A O 1
ATOM 777 N N . PRO A 1 97 ? -16.313 6.676 26.028 1.00 46.94 97 PRO A N 1
ATOM 778 C CA . PRO A 1 97 ? -16.814 7.515 27.097 1.00 46.94 97 PRO A CA 1
ATOM 779 C C . PRO A 1 97 ? -17.855 6.687 27.860 1.00 46.94 97 PRO A C 1
ATOM 781 O O . PRO A 1 97 ? -18.742 6.092 27.248 1.00 46.94 97 PRO A O 1
ATOM 784 N N . LYS A 1 98 ? -17.786 6.704 29.196 1.00 49.22 98 LYS A N 1
ATOM 785 C CA . LYS A 1 98 ? -18.734 6.114 30.171 1.00 49.22 98 LYS A CA 1
ATOM 786 C C . LYS A 1 98 ? -20.228 6.478 29.975 1.00 49.22 98 LYS A C 1
ATOM 788 O O . LYS A 1 98 ? -21.036 6.288 30.877 1.00 49.22 98 LYS A O 1
ATOM 793 N N . ALA A 1 99 ? -20.621 7.041 28.838 1.00 48.19 99 ALA A N 1
ATOM 794 C CA . ALA A 1 99 ? -21.967 7.485 28.525 1.00 48.19 99 ALA A CA 1
ATOM 795 C C . ALA A 1 99 ? -22.936 6.339 28.179 1.00 48.19 99 ALA A C 1
ATOM 797 O O . ALA A 1 99 ? -24.128 6.502 28.417 1.00 48.19 99 ALA A O 1
ATOM 798 N N . LYS A 1 100 ? -22.472 5.181 27.679 1.00 47.34 100 LYS A N 1
ATOM 799 C CA . LYS A 1 100 ? -23.377 4.051 27.368 1.00 47.34 100 LYS A CA 1
ATOM 800 C C . LYS A 1 100 ? -23.660 3.122 28.554 1.00 47.34 100 LYS A C 1
ATOM 802 O O . LYS A 1 100 ? -24.725 2.520 28.597 1.00 47.34 100 LYS A O 1
ATOM 807 N N . GLN A 1 101 ? -22.795 3.071 29.570 1.00 44.66 101 GLN A N 1
ATOM 808 C CA . GLN A 1 101 ? -23.009 2.182 30.724 1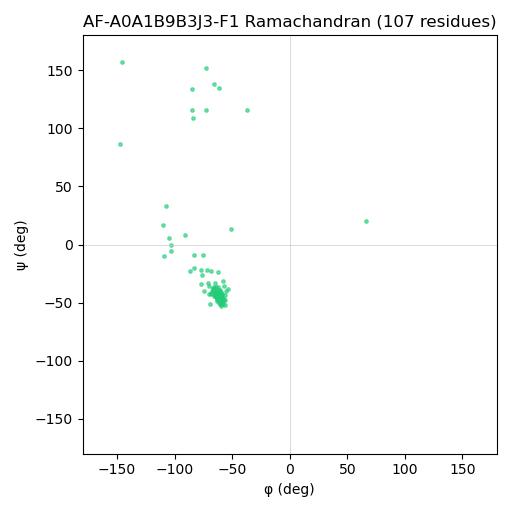.00 44.66 101 GLN A CA 1
ATOM 809 C C . GLN A 1 101 ? -24.090 2.684 31.705 1.00 44.66 101 GLN A C 1
ATOM 811 O O . GLN A 1 101 ? -24.497 1.953 32.602 1.00 44.66 101 GLN A O 1
ATOM 816 N N . ASN A 1 102 ? -24.580 3.920 31.544 1.00 41.75 102 ASN A N 1
ATOM 817 C CA . ASN A 1 102 ? -25.575 4.522 32.440 1.00 41.75 102 ASN A CA 1
ATOM 818 C C . ASN A 1 102 ? -26.998 4.581 31.849 1.00 41.75 102 ASN A C 1
ATOM 820 O O . ASN A 1 102 ? -27.882 5.177 32.459 1.00 41.75 102 ASN A O 1
ATOM 824 N N . GLN A 1 103 ? -27.234 3.991 30.670 1.00 47.44 103 GLN A N 1
ATOM 825 C CA . GLN A 1 103 ? -28.554 3.983 30.020 1.00 47.44 103 GLN A CA 1
ATOM 826 C C . GLN A 1 103 ? -29.320 2.656 30.133 1.00 47.44 103 GLN A C 1
ATOM 828 O O . GLN A 1 103 ? -30.467 2.596 29.701 1.00 47.44 103 GLN A O 1
ATOM 833 N N . GLU A 1 104 ? -28.756 1.631 30.779 1.00 43.59 104 GLU A N 1
ATOM 834 C CA . GLU A 1 104 ? -29.395 0.312 30.916 1.00 43.59 104 GLU A CA 1
ATOM 835 C C . GLU A 1 104 ? -29.919 0.010 32.333 1.00 43.59 104 GLU A C 1
ATOM 837 O O . GLU A 1 104 ? -29.935 -1.132 32.782 1.00 43.59 104 GLU A O 1
ATOM 842 N N . ASN A 1 105 ? -30.379 1.031 33.068 1.00 51.06 105 ASN A N 1
ATOM 843 C CA . ASN A 1 105 ? -31.190 0.783 34.262 1.00 51.06 105 ASN A CA 1
ATOM 844 C C . ASN A 1 105 ? -32.248 1.866 34.519 1.00 51.06 105 ASN A C 1
ATOM 846 O O . ASN A 1 105 ? -32.031 2.767 35.335 1.00 51.06 105 ASN A O 1
ATOM 850 N N . PRO A 1 106 ? -33.447 1.760 33.926 1.00 46.09 106 PRO A N 1
ATOM 851 C CA . PRO A 1 106 ? -34.647 2.092 34.654 1.00 46.09 106 PRO A CA 1
ATOM 852 C C . PRO A 1 106 ? -35.062 0.857 35.460 1.00 46.09 106 PRO A C 1
ATOM 854 O O . PRO A 1 106 ? -35.525 -0.146 34.919 1.00 46.09 106 PRO A O 1
ATOM 857 N N . ARG A 1 107 ? -34.886 0.970 36.779 1.00 50.69 107 ARG A N 1
ATOM 858 C CA . ARG A 1 107 ? -35.546 0.149 37.794 1.00 50.69 107 ARG A CA 1
ATOM 859 C C . ARG A 1 107 ? -36.986 -0.138 37.362 1.00 50.69 107 ARG A C 1
ATOM 861 O O . ARG A 1 107 ? -37.792 0.791 37.316 1.00 50.69 107 ARG A O 1
ATOM 868 N N . TYR A 1 108 ? -37.314 -1.402 37.123 1.00 44.53 108 TYR A N 1
ATOM 869 C CA . TYR A 1 108 ? -38.695 -1.842 37.251 1.00 44.53 108 TYR A CA 1
ATOM 870 C C . TYR A 1 108 ? -38.932 -2.184 38.721 1.00 44.53 108 TYR A C 1
ATOM 872 O O . TYR A 1 108 ? -38.243 -3.020 39.306 1.00 44.53 108 TYR A O 1
ATOM 880 N N . ILE A 1 109 ? -39.826 -1.378 39.291 1.00 50.75 109 ILE A N 1
ATOM 881 C CA . ILE A 1 109 ? -40.464 -1.481 40.604 1.00 50.75 109 ILE A CA 1
ATOM 882 C C . ILE A 1 109 ? -41.301 -2.759 40.649 1.00 50.75 109 ILE A C 1
ATOM 884 O O . ILE A 1 109 ? -41.925 -3.068 39.607 1.00 50.75 109 ILE A O 1
#

Nearest PDB structures (foldseek):
  6xxv-assembly2_F  TM=7.787E-01  e=1.888E+00  Homo sapiens
  4jlr-assembly1_S  TM=7.272E-01  e=9.863E+00  unclassified

Radius of gyration: 19.69 Å; Cα contacts (8 Å, |Δi|>4): 69; chains: 1; bounding box: 54×23×61 Å